Protein AF-A0A7C3UNY7-F1 (afdb_monomer)

pLDDT: mean 96.21, std 2.81, range [84.62, 98.62]

Radius of gyration: 12.13 Å; Cα contacts (8 Å, |Δi|>4): 141; chains: 1; bounding box: 28×24×29 Å

Structure (mmCIF, N/CA/C/O backbone):
data_AF-A0A7C3UNY7-F1
#
_entry.id   AF-A0A7C3UNY7-F1
#
loop_
_atom_site.group_PDB
_atom_site.id
_atom_site.type_symbol
_atom_site.label_atom_id
_atom_site.label_alt_id
_atom_site.label_comp_id
_atom_site.label_asym_id
_atom_site.label_entity_id
_atom_site.label_seq_id
_atom_site.pdbx_PDB_ins_code
_atom_site.Cartn_x
_atom_site.Cartn_y
_atom_site.Cartn_z
_atom_site.occupancy
_atom_site.B_iso_or_equiv
_atom_site.auth_seq_id
_atom_site.auth_comp_id
_atom_site.auth_asym_id
_atom_site.auth_atom_id
_atom_site.pdbx_PDB_model_num
ATOM 1 N N . MET A 1 1 ? -3.985 -8.378 9.377 1.00 87.56 1 MET A N 1
ATOM 2 C CA . MET A 1 1 ? -4.369 -7.975 8.016 1.00 87.56 1 MET A CA 1
ATOM 3 C C . MET A 1 1 ? -4.676 -9.248 7.260 1.00 87.56 1 MET A C 1
ATOM 5 O O . MET A 1 1 ? -3.830 -10.134 7.262 1.00 87.56 1 MET A O 1
ATOM 9 N N . THR A 1 2 ? -5.877 -9.371 6.717 1.00 97.00 2 THR A N 1
ATOM 10 C CA . THR A 1 2 ? -6.359 -10.543 5.974 1.00 97.00 2 THR A CA 1
ATOM 11 C C . THR A 1 2 ? -6.478 -10.221 4.487 1.00 97.00 2 THR A C 1
ATOM 13 O O . THR A 1 2 ? -6.492 -9.053 4.113 1.00 97.00 2 THR A O 1
ATOM 16 N N . ILE A 1 3 ? -6.600 -11.242 3.636 1.00 96.69 3 ILE A N 1
ATOM 17 C CA . ILE A 1 3 ? -6.820 -11.043 2.192 1.00 96.69 3 ILE A CA 1
ATOM 18 C C . ILE A 1 3 ? -8.117 -10.259 1.937 1.00 96.69 3 ILE A C 1
ATOM 20 O O . ILE A 1 3 ? -8.120 -9.362 1.102 1.00 96.69 3 ILE A O 1
ATOM 24 N N . ILE A 1 4 ? -9.171 -10.529 2.714 1.00 97.81 4 ILE A N 1
ATOM 25 C CA . ILE A 1 4 ? -10.459 -9.827 2.617 1.00 97.81 4 ILE A CA 1
ATOM 26 C C . ILE A 1 4 ? -10.280 -8.329 2.898 1.00 97.81 4 ILE A C 1
ATOM 28 O O . ILE A 1 4 ? -10.768 -7.503 2.138 1.00 97.81 4 ILE A O 1
ATOM 32 N N . GLU A 1 5 ? -9.528 -7.961 3.943 1.00 97.94 5 GLU A N 1
ATOM 33 C CA . GLU A 1 5 ? -9.243 -6.548 4.245 1.00 97.94 5 GLU A CA 1
ATOM 34 C C . GLU A 1 5 ? -8.484 -5.851 3.096 1.00 97.94 5 GLU A C 1
ATOM 36 O O . GLU A 1 5 ? -8.730 -4.679 2.816 1.00 97.94 5 GLU A O 1
ATOM 41 N N . VAL A 1 6 ? -7.564 -6.553 2.422 1.00 98.06 6 VAL A N 1
ATOM 42 C CA . VAL A 1 6 ? -6.824 -6.002 1.271 1.00 98.06 6 VAL A CA 1
ATOM 43 C C . VAL A 1 6 ? -7.739 -5.813 0.063 1.00 98.06 6 VAL A C 1
ATOM 45 O O . VAL A 1 6 ? -7.657 -4.786 -0.607 1.00 98.06 6 VAL A O 1
ATOM 48 N N . GLU A 1 7 ? -8.626 -6.771 -0.200 1.00 97.88 7 GLU A N 1
ATOM 49 C CA . GLU A 1 7 ? -9.622 -6.679 -1.268 1.00 97.88 7 GLU A CA 1
ATOM 50 C C . GLU A 1 7 ? -10.591 -5.511 -1.034 1.00 97.88 7 GLU A C 1
ATOM 52 O O . GLU A 1 7 ? -10.802 -4.699 -1.934 1.00 97.88 7 GLU A O 1
ATOM 57 N N . GLU A 1 8 ? -11.105 -5.354 0.190 1.00 97.88 8 GLU A N 1
ATOM 58 C CA . GLU A 1 8 ? -11.956 -4.219 0.577 1.00 97.88 8 GLU A CA 1
ATOM 59 C C . GLU A 1 8 ? -11.269 -2.869 0.329 1.00 97.88 8 GLU A C 1
ATOM 61 O O . GLU A 1 8 ? -11.867 -1.948 -0.242 1.00 97.88 8 GLU A O 1
ATOM 66 N N . ALA A 1 9 ? -9.995 -2.764 0.714 1.00 97.94 9 ALA A N 1
ATOM 67 C CA . ALA A 1 9 ? -9.213 -1.558 0.497 1.00 97.94 9 ALA A CA 1
ATOM 68 C C . ALA A 1 9 ? -8.974 -1.284 -0.996 1.00 97.94 9 ALA A C 1
ATOM 70 O O . ALA A 1 9 ? -9.066 -0.138 -1.423 1.00 97.94 9 ALA A O 1
ATOM 71 N N . LEU A 1 10 ? -8.699 -2.304 -1.811 1.00 97.88 10 LEU A N 1
ATOM 72 C CA . LEU A 1 10 ? -8.482 -2.122 -3.250 1.00 97.88 10 LEU A CA 1
ATOM 73 C C . LEU A 1 10 ? -9.762 -1.728 -3.994 1.00 97.88 10 LEU A C 1
ATOM 75 O O . LEU A 1 10 ? -9.712 -0.846 -4.848 1.00 97.88 10 LEU A O 1
ATOM 79 N N . LEU A 1 11 ? -10.904 -2.328 -3.649 1.00 96.94 11 LEU A N 1
ATOM 80 C CA . LEU A 1 11 ? -12.194 -2.035 -4.288 1.00 96.94 11 LEU A CA 1
ATOM 81 C C . LEU A 1 11 ? -12.696 -0.609 -4.012 1.00 96.94 11 LEU A C 1
ATOM 83 O O . LEU A 1 11 ? -13.426 -0.050 -4.826 1.00 96.94 11 LEU A O 1
ATOM 87 N N . SER A 1 12 ? -12.305 -0.019 -2.879 1.00 93.69 12 SER A N 1
ATOM 88 C CA . SER A 1 12 ? -12.642 1.360 -2.484 1.00 93.69 12 SER A CA 1
ATOM 89 C C . SER A 1 12 ? -11.475 2.344 -2.637 1.00 93.69 12 SER A C 1
ATOM 91 O O . SER A 1 12 ? -11.570 3.504 -2.227 1.00 93.69 12 SER A O 1
ATOM 93 N N . GLY A 1 13 ? -10.354 1.873 -3.183 1.00 96.62 13 GLY A N 1
ATOM 94 C CA . GLY A 1 13 ? -9.076 2.556 -3.106 1.00 96.62 13 GLY A CA 1
ATOM 95 C C . GLY A 1 13 ? -8.919 3.704 -4.097 1.00 96.62 13 GLY A C 1
ATOM 96 O O . GLY A 1 13 ? -9.544 3.753 -5.155 1.00 96.62 13 GLY A O 1
ATOM 97 N N . ARG A 1 14 ? -8.006 4.621 -3.770 1.00 97.88 14 ARG A N 1
ATOM 98 C CA . ARG A 1 14 ? -7.524 5.672 -4.673 1.00 97.88 14 ARG A CA 1
ATOM 99 C C . ARG A 1 14 ? -6.014 5.574 -4.843 1.00 97.88 14 ARG A C 1
ATOM 101 O O . ARG A 1 14 ? -5.292 5.291 -3.886 1.00 97.88 14 ARG A O 1
ATOM 108 N N . ILE A 1 15 ? -5.529 5.864 -6.044 1.00 98.19 15 ILE A N 1
ATOM 109 C CA . ILE A 1 15 ? -4.092 5.936 -6.319 1.00 98.19 15 ILE A CA 1
ATOM 110 C C . ILE A 1 15 ? -3.523 7.207 -5.669 1.00 98.19 15 ILE A C 1
ATOM 112 O O . ILE A 1 15 ? -4.047 8.300 -5.877 1.00 98.19 15 ILE A O 1
ATOM 116 N N . LEU A 1 16 ? -2.465 7.056 -4.872 1.00 97.88 16 LEU A N 1
ATOM 117 C CA . LEU A 1 16 ? -1.691 8.147 -4.272 1.00 97.88 16 LEU A CA 1
ATOM 118 C C . LEU A 1 16 ? -0.429 8.469 -5.067 1.00 97.88 16 LEU A C 1
ATOM 120 O O . LEU A 1 16 ? -0.091 9.635 -5.239 1.00 97.88 16 LEU A O 1
ATOM 124 N N . GLU A 1 17 ? 0.279 7.439 -5.526 1.00 97.62 17 GLU A N 1
ATOM 125 C CA . GLU A 1 17 ? 1.540 7.579 -6.255 1.00 97.62 17 GLU A CA 1
ATOM 126 C C . GLU A 1 17 ? 1.519 6.636 -7.458 1.00 97.62 17 GLU A C 1
ATOM 128 O O . GLU A 1 17 ? 1.076 5.492 -7.338 1.00 97.62 17 GLU A O 1
ATOM 133 N N . GLN A 1 18 ? 2.004 7.108 -8.604 1.00 97.62 18 GLN A N 1
ATOM 134 C CA . GLN A 1 18 ? 2.280 6.279 -9.776 1.00 97.62 18 GLN A CA 1
ATOM 135 C C . GLN A 1 18 ? 3.792 6.101 -9.898 1.00 97.62 18 GLN A C 1
ATOM 137 O O . GLN A 1 18 ? 4.550 7.055 -9.718 1.00 97.62 18 GLN A O 1
ATOM 142 N N . TYR A 1 19 ? 4.222 4.879 -10.182 1.00 96.56 19 TYR A N 1
ATOM 143 C CA . TYR A 1 19 ? 5.615 4.508 -10.363 1.00 96.56 19 TYR A CA 1
ATOM 144 C C . TYR A 1 19 ? 5.802 3.997 -11.789 1.00 96.56 19 TYR A C 1
ATOM 146 O O . TYR A 1 19 ? 5.192 3.000 -12.183 1.00 96.56 19 TYR A O 1
ATOM 154 N N . GLU A 1 20 ? 6.652 4.687 -12.546 1.00 95.56 20 GLU A N 1
ATOM 155 C CA . GLU A 1 20 ? 7.013 4.306 -13.911 1.00 95.56 20 GLU A CA 1
ATOM 156 C C . GLU A 1 20 ? 7.753 2.962 -13.949 1.00 95.56 20 GLU A C 1
ATOM 158 O O . GLU A 1 20 ? 8.345 2.511 -12.958 1.00 95.56 20 GLU A O 1
ATOM 163 N N . ASP A 1 21 ? 7.746 2.325 -15.120 1.00 93.56 21 ASP A N 1
ATOM 164 C CA . ASP A 1 21 ? 8.502 1.098 -15.329 1.00 93.56 21 ASP A CA 1
ATOM 165 C C . ASP A 1 21 ? 10.013 1.372 -15.319 1.00 93.56 21 ASP A C 1
ATOM 167 O O . ASP A 1 21 ? 10.580 1.978 -16.226 1.00 93.56 21 ASP A O 1
ATOM 171 N N . THR A 1 22 ? 10.683 0.866 -14.287 1.00 89.62 22 THR A N 1
ATOM 172 C CA . THR A 1 22 ? 12.147 0.919 -14.129 1.00 89.62 22 THR A CA 1
ATOM 173 C C . THR A 1 22 ? 12.816 -0.429 -14.432 1.00 89.62 22 THR A C 1
ATOM 175 O O . THR A 1 22 ? 13.898 -0.733 -13.928 1.00 89.62 22 THR A O 1
ATOM 178 N N . GLY A 1 23 ? 12.161 -1.273 -15.235 1.00 89.31 23 GLY A N 1
ATOM 179 C CA . GLY A 1 23 ? 12.536 -2.664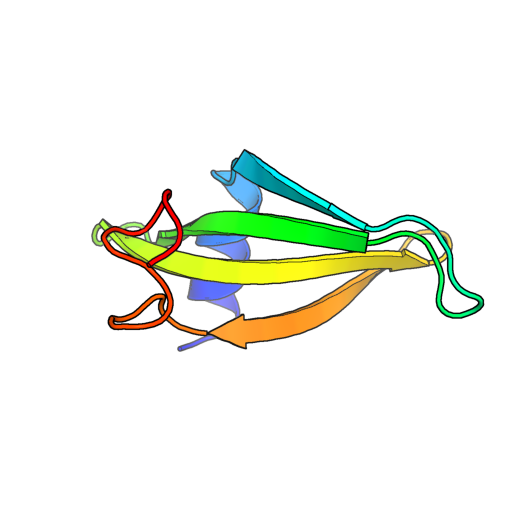 -15.508 1.00 89.31 23 GLY A CA 1
ATOM 180 C C . GLY A 1 23 ? 11.831 -3.677 -14.599 1.00 89.31 23 GLY A C 1
ATOM 181 O O . GLY A 1 23 ? 12.240 -4.837 -14.527 1.00 89.31 23 GLY A O 1
ATOM 182 N N . ARG A 1 24 ? 10.794 -3.246 -13.870 1.00 84.62 24 ARG A N 1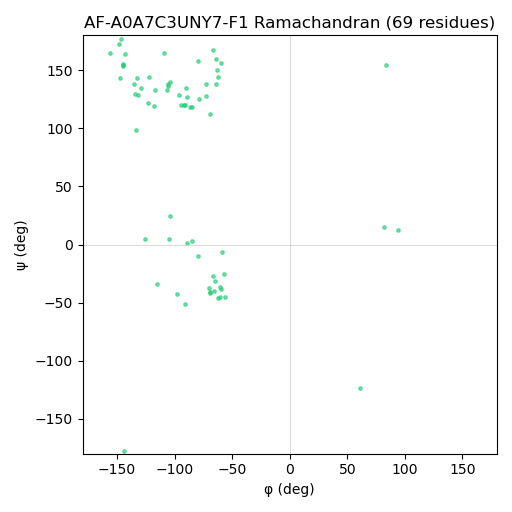
ATOM 183 C CA . ARG A 1 24 ? 9.999 -4.079 -12.945 1.00 84.62 24 ARG A CA 1
ATOM 184 C C . ARG A 1 24 ? 8.496 -4.032 -13.238 1.00 84.62 24 ARG A C 1
ATOM 186 O O . ARG A 1 24 ? 7.728 -4.652 -12.503 1.00 84.62 24 ARG A O 1
ATOM 193 N N . GLY A 1 25 ? 8.101 -3.357 -14.314 1.00 91.00 25 GLY A N 1
ATOM 194 C CA . GLY A 1 25 ? 6.722 -3.015 -14.628 1.00 91.00 25 GLY A CA 1
ATOM 195 C C . GLY A 1 25 ? 6.270 -1.741 -13.916 1.00 91.00 25 GLY A C 1
ATOM 196 O O . GLY A 1 25 ? 6.778 -1.383 -12.850 1.00 91.00 25 GLY A O 1
ATOM 197 N N . GLU A 1 26 ? 5.286 -1.072 -14.510 1.00 96.56 26 GLU A N 1
ATOM 198 C CA . GLU A 1 26 ? 4.577 0.039 -13.879 1.00 96.56 26 GLU A CA 1
ATOM 199 C C . GLU A 1 26 ? 3.841 -0.442 -12.621 1.00 96.56 26 GLU A C 1
ATOM 201 O O . GLU A 1 26 ? 3.302 -1.555 -12.555 1.00 96.56 26 GLU A O 1
ATOM 206 N N . SER A 1 27 ? 3.795 0.410 -11.604 1.00 97.56 27 SER A N 1
ATOM 207 C CA . SER A 1 27 ? 3.051 0.130 -10.377 1.00 97.56 27 SER A CA 1
ATOM 208 C C . SER A 1 27 ? 2.508 1.408 -9.758 1.00 97.56 27 SER A C 1
ATOM 210 O O . SER A 1 27 ? 2.794 2.515 -10.201 1.00 97.56 27 SER A O 1
ATOM 212 N N . CYS A 1 28 ? 1.683 1.269 -8.732 1.00 98.06 28 CYS A N 1
ATOM 213 C CA . CYS A 1 28 ? 1.127 2.399 -8.013 1.00 98.06 28 CYS A CA 1
ATOM 214 C C . CYS A 1 28 ? 0.984 2.080 -6.528 1.00 98.06 28 CYS A C 1
ATOM 216 O O . CYS A 1 28 ? 0.851 0.919 -6.130 1.00 98.06 28 CYS A O 1
ATOM 218 N N . LEU A 1 29 ? 1.019 3.128 -5.709 1.00 98.50 29 LEU A N 1
ATOM 219 C CA . LEU A 1 29 ? 0.589 3.081 -4.320 1.00 98.50 29 LEU A CA 1
ATOM 220 C C . LEU A 1 29 ? -0.888 3.462 -4.264 1.00 98.50 29 LEU A C 1
ATOM 222 O O . LEU A 1 29 ? -1.253 4.579 -4.622 1.00 98.50 29 LEU A O 1
ATOM 226 N N . VAL A 1 30 ? -1.716 2.555 -3.767 1.00 98.62 30 VAL A N 1
ATOM 227 C CA . VAL A 1 30 ? -3.138 2.766 -3.500 1.00 98.62 30 VAL A CA 1
ATOM 228 C C . VAL A 1 30 ? -3.346 2.905 -1.997 1.00 98.62 30 VAL A C 1
ATOM 230 O O . VAL A 1 30 ? -2.772 2.142 -1.217 1.00 98.62 30 VAL A O 1
ATOM 233 N N . VAL A 1 31 ? -4.193 3.850 -1.594 1.00 98.56 31 VAL A N 1
ATOM 234 C CA . VAL A 1 31 ? -4.792 3.867 -0.255 1.00 98.56 31 VAL A CA 1
ATOM 235 C C . VAL A 1 31 ? -6.253 3.474 -0.350 1.00 98.56 31 VAL A C 1
ATOM 237 O O . VAL A 1 31 ? -6.993 4.007 -1.175 1.00 98.56 31 VAL A O 1
ATOM 240 N N . GLY A 1 32 ? -6.662 2.573 0.529 1.00 98.25 32 GLY A N 1
ATOM 241 C CA . GLY A 1 32 ? -8.054 2.218 0.743 1.00 98.25 32 GLY A CA 1
ATOM 242 C C . GLY A 1 32 ? -8.325 1.920 2.207 1.00 98.25 32 GLY A C 1
ATOM 243 O O . GLY A 1 32 ? -7.436 2.037 3.056 1.00 98.25 32 GLY A O 1
ATOM 244 N N . PHE A 1 33 ? -9.563 1.539 2.500 1.00 98.00 33 PHE A N 1
ATOM 245 C CA . PHE A 1 33 ? -10.016 1.298 3.862 1.00 98.00 33 PHE A CA 1
ATOM 246 C C . PHE A 1 33 ? -10.780 -0.017 3.943 1.00 98.00 33 PHE A C 1
ATOM 248 O O . PHE A 1 33 ? -11.520 -0.374 3.027 1.00 98.00 33 PHE A O 1
ATOM 255 N N . THR A 1 34 ? -10.615 -0.732 5.053 1.00 97.81 34 THR A N 1
ATOM 256 C CA . THR A 1 34 ? -11.518 -1.844 5.382 1.00 97.81 34 THR A CA 1
ATOM 257 C C . THR A 1 34 ? -12.917 -1.304 5.671 1.00 97.81 34 THR A C 1
ATOM 259 O O . THR A 1 34 ? -13.090 -0.106 5.924 1.00 97.81 34 THR A O 1
ATOM 262 N N . LYS A 1 35 ? -13.924 -2.182 5.736 1.00 96.19 35 LYS A N 1
ATOM 263 C CA . LYS A 1 35 ? -15.278 -1.782 6.171 1.00 96.19 35 LYS A CA 1
ATOM 264 C C . LYS A 1 35 ? -15.318 -1.138 7.562 1.00 96.19 35 LYS A C 1
ATOM 266 O O . LYS A 1 35 ? -16.208 -0.343 7.840 1.00 96.19 35 LYS A O 1
ATOM 271 N N . GLU A 1 36 ? -14.348 -1.451 8.418 1.00 95.81 36 GLU A N 1
ATOM 272 C CA . GLU A 1 36 ? -14.197 -0.868 9.760 1.00 95.81 36 GLU A CA 1
ATOM 273 C C . GLU A 1 36 ? -13.435 0.472 9.755 1.00 95.81 36 GLU A C 1
ATOM 275 O O . GLU A 1 36 ? -13.170 1.043 10.810 1.00 95.81 36 GLU A O 1
ATOM 280 N N . GLY A 1 37 ? -13.058 0.992 8.582 1.00 96.44 37 GLY A N 1
ATOM 281 C CA . GLY A 1 37 ? -12.383 2.286 8.443 1.00 96.44 37 GLY A CA 1
ATOM 282 C C . GLY A 1 37 ? -10.874 2.245 8.699 1.00 96.44 37 GLY A C 1
ATOM 283 O O . GLY A 1 37 ? -10.245 3.291 8.866 1.00 96.44 37 GLY A O 1
ATOM 284 N N . LYS A 1 38 ? -10.260 1.059 8.723 1.00 97.06 38 LYS A N 1
ATOM 285 C CA . LYS A 1 38 ? -8.812 0.91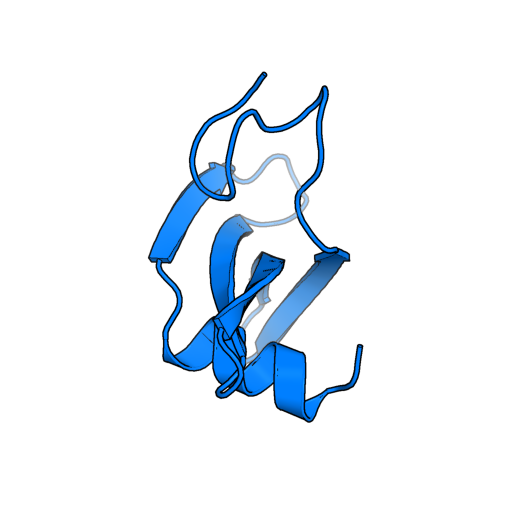8 8.911 1.00 97.06 38 LYS A CA 1
ATOM 286 C C . LYS A 1 38 ? -8.067 1.204 7.602 1.00 97.06 38 LYS A C 1
ATOM 288 O O . LYS A 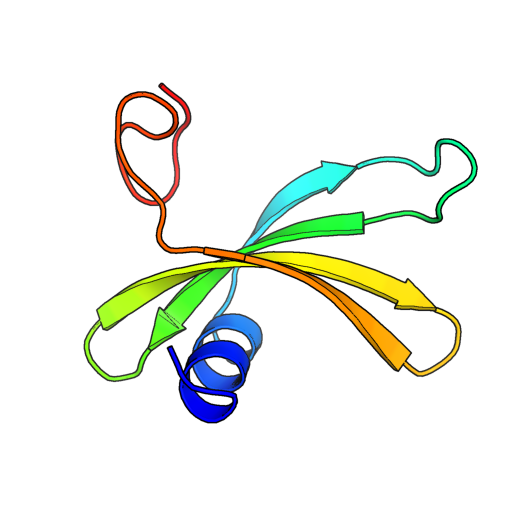1 38 ? -8.356 0.533 6.611 1.00 97.06 38 LYS A O 1
ATOM 293 N N . PRO A 1 39 ? -7.091 2.132 7.582 1.00 97.81 39 PRO A N 1
ATOM 294 C CA . PRO A 1 39 ? -6.354 2.459 6.367 1.00 97.81 39 PRO A CA 1
ATOM 295 C C . PRO A 1 39 ? -5.383 1.341 5.985 1.00 97.81 39 PRO A C 1
ATOM 297 O O . PRO A 1 39 ? -4.660 0.804 6.830 1.00 97.81 39 PRO A O 1
ATOM 300 N N . ILE A 1 40 ? -5.326 1.037 4.692 1.00 98.38 40 ILE A N 1
ATOM 301 C CA . ILE A 1 40 ? -4.392 0.078 4.106 1.00 98.38 40 ILE A CA 1
ATOM 302 C C . ILE A 1 40 ? -3.741 0.711 2.881 1.00 98.38 40 ILE A C 1
ATOM 304 O O . ILE A 1 40 ? -4.411 1.222 1.985 1.00 98.38 40 ILE A O 1
ATOM 308 N N . HIS A 1 41 ? -2.414 0.657 2.856 1.00 98.56 41 HIS A N 1
ATOM 309 C CA . HIS A 1 41 ? -1.595 0.962 1.698 1.00 98.56 41 HIS A CA 1
ATOM 310 C C . HIS A 1 41 ? -1.245 -0.318 0.959 1.00 98.56 41 HIS A C 1
ATOM 312 O O . HIS A 1 41 ? -0.711 -1.258 1.554 1.00 98.56 41 HIS A O 1
ATOM 318 N N . VAL A 1 42 ? -1.492 -0.318 -0.346 1.00 98.62 42 VAL A N 1
ATOM 319 C CA . VAL A 1 42 ? -1.162 -1.415 -1.250 1.00 98.62 42 VAL A CA 1
ATOM 320 C C . VAL A 1 42 ? -0.280 -0.870 -2.361 1.00 98.62 42 VAL A C 1
ATOM 322 O O . VAL A 1 42 ? -0.682 0.040 -3.079 1.00 98.62 42 VAL A O 1
ATOM 325 N N . VAL A 1 43 ? 0.921 -1.420 -2.516 1.00 98.31 43 VAL A N 1
ATOM 326 C CA . VAL A 1 43 ? 1.701 -1.226 -3.740 1.00 98.31 43 VAL A CA 1
ATOM 327 C C . VAL A 1 43 ? 1.350 -2.365 -4.681 1.00 98.31 43 VAL A C 1
ATOM 329 O O . VAL A 1 43 ? 1.555 -3.532 -4.335 1.00 98.31 43 VAL A O 1
ATOM 332 N N . CYS A 1 44 ? 0.818 -2.040 -5.853 1.00 97.88 44 CYS A N 1
ATOM 333 C CA . CYS A 1 44 ? 0.412 -3.031 -6.841 1.00 97.88 44 CYS A CA 1
ATOM 334 C C . CYS A 1 44 ? 0.653 -2.561 -8.275 1.00 97.88 44 CYS A C 1
ATOM 336 O O . CYS A 1 44 ? 0.691 -1.365 -8.556 1.00 97.88 44 CYS A O 1
ATOM 338 N N . GLY A 1 45 ? 0.803 -3.517 -9.186 1.00 96.69 45 GLY A N 1
ATOM 339 C CA . GLY A 1 45 ? 0.969 -3.273 -10.618 1.00 96.69 45 GLY A CA 1
ATOM 340 C C . GLY A 1 45 ? 0.261 -4.339 -11.447 1.00 96.69 45 GLY A C 1
ATOM 341 O O . GLY A 1 45 ? -0.109 -5.396 -10.930 1.00 96.69 45 GLY A O 1
ATOM 342 N N . ARG A 1 46 ? 0.056 -4.072 -12.737 1.00 93.94 46 ARG A N 1
ATOM 343 C CA . ARG A 1 46 ? -0.562 -5.031 -13.662 1.00 93.94 46 ARG A CA 1
ATOM 344 C C . ARG A 1 46 ? 0.512 -5.907 -14.302 1.00 93.94 46 ARG A C 1
ATOM 346 O O . ARG A 1 46 ? 1.513 -5.405 -14.800 1.00 93.94 46 ARG A O 1
ATOM 353 N N . ARG A 1 47 ? 0.272 -7.218 -14.362 1.00 91.00 47 ARG A N 1
ATOM 354 C CA . ARG A 1 47 ? 1.088 -8.162 -15.136 1.00 91.00 47 ARG A CA 1
ATOM 355 C C . ARG A 1 47 ? 0.188 -9.084 -15.951 1.00 91.00 47 ARG A C 1
ATOM 357 O O . ARG A 1 47 ? -0.335 -10.071 -15.437 1.00 91.00 47 ARG A O 1
ATOM 364 N N . GLY A 1 48 ? 0.008 -8.755 -17.231 1.00 90.31 48 GLY A N 1
ATOM 365 C CA . GLY A 1 48 ? -0.987 -9.418 -18.077 1.00 90.31 48 GLY A CA 1
ATOM 366 C C . GLY A 1 48 ? -2.389 -9.197 -17.511 1.00 90.31 48 GLY A C 1
ATOM 367 O O . GLY A 1 48 ? -2.772 -8.057 -17.266 1.00 90.31 48 GLY A O 1
ATOM 368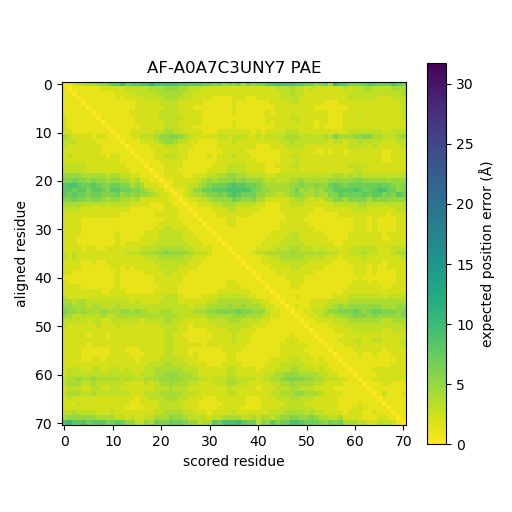 N N . GLU A 1 49 ? -3.115 -10.277 -17.237 1.00 94.62 49 GLU A N 1
ATOM 369 C CA . GLU A 1 49 ? -4.472 -10.231 -16.667 1.00 94.62 49 GLU A CA 1
ATOM 370 C C . GLU A 1 49 ? -4.496 -10.221 -15.132 1.00 94.62 49 GLU A C 1
ATOM 372 O O . GLU A 1 49 ? -5.562 -10.204 -14.522 1.00 94.62 49 GLU A O 1
ATOM 377 N N . TYR A 1 50 ? -3.326 -10.225 -14.490 1.00 94.19 50 TYR A N 1
ATOM 378 C CA . TYR A 1 50 ? -3.217 -10.287 -13.038 1.00 94.19 50 TYR A CA 1
ATOM 379 C C . TYR A 1 50 ? -2.858 -8.931 -12.435 1.00 94.19 50 TYR A C 1
ATOM 381 O O . TYR A 1 50 ? -1.979 -8.219 -12.931 1.00 94.19 50 TYR A O 1
ATOM 389 N N . LEU A 1 51 ? -3.489 -8.621 -11.302 1.00 95.06 51 LEU A N 1
ATOM 390 C CA . LEU A 1 51 ? -3.012 -7.598 -10.380 1.00 95.06 51 LEU A CA 1
ATOM 391 C C . LEU A 1 51 ? -1.970 -8.230 -9.453 1.00 95.06 51 LEU A C 1
AT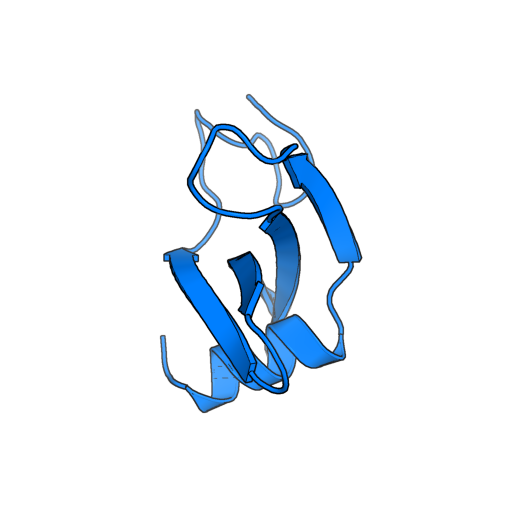OM 393 O O . LEU A 1 51 ? -2.265 -9.161 -8.705 1.00 95.06 51 LEU A O 1
ATOM 397 N N . VAL A 1 52 ? -0.744 -7.726 -9.505 1.00 96.06 52 VAL A N 1
ATOM 398 C CA . VAL A 1 52 ? 0.349 -8.174 -8.645 1.00 96.06 52 VAL A CA 1
ATOM 399 C C . VAL A 1 52 ? 0.409 -7.268 -7.428 1.00 96.06 52 VAL A C 1
ATOM 401 O O . VAL A 1 52 ? 0.633 -6.065 -7.553 1.00 96.06 52 VAL A O 1
ATOM 404 N N . ILE A 1 53 ? 0.245 -7.860 -6.248 1.00 97.31 53 ILE A N 1
ATOM 405 C CA . ILE A 1 53 ? 0.454 -7.182 -4.970 1.00 97.31 53 ILE A CA 1
ATOM 406 C C . ILE A 1 53 ? 1.934 -7.288 -4.607 1.00 97.31 53 ILE A C 1
ATOM 408 O O . ILE A 1 53 ? 2.459 -8.388 -4.444 1.00 97.31 53 ILE A O 1
ATOM 412 N N . ILE A 1 54 ? 2.607 -6.145 -4.500 1.00 96.88 54 ILE A N 1
ATOM 413 C CA . ILE A 1 54 ? 4.040 -6.062 -4.195 1.00 96.88 54 ILE A CA 1
ATOM 414 C C . ILE A 1 54 ? 4.236 -5.958 -2.681 1.00 96.88 54 ILE A C 1
ATOM 416 O O . ILE A 1 54 ? 4.979 -6.742 -2.096 1.00 96.88 54 ILE A O 1
ATOM 420 N N . THR A 1 55 ? 3.530 -5.022 -2.041 1.00 97.19 55 THR A N 1
ATOM 421 C CA . THR A 1 55 ? 3.610 -4.798 -0.591 1.00 97.19 55 THR A CA 1
ATOM 422 C C . THR A 1 55 ? 2.267 -4.324 -0.059 1.00 97.19 55 THR A C 1
ATOM 424 O O . THR A 1 55 ? 1.607 -3.507 -0.699 1.00 97.19 55 THR A O 1
ATOM 427 N N . VAL A 1 56 ? 1.903 -4.767 1.147 1.00 98.38 56 VAL A N 1
ATOM 428 C CA . VAL A 1 56 ? 0.740 -4.252 1.878 1.00 98.38 56 VAL A CA 1
ATOM 429 C C . VAL A 1 56 ? 1.131 -3.857 3.296 1.00 98.38 56 VAL A C 1
ATOM 431 O O . VAL A 1 56 ? 1.846 -4.597 3.970 1.00 98.38 56 VAL A O 1
ATOM 434 N N . TYR A 1 57 ? 0.686 -2.687 3.753 1.00 98.19 57 TYR A N 1
ATOM 435 C CA . TYR A 1 57 ? 0.979 -2.183 5.095 1.00 98.19 57 TYR A CA 1
ATOM 436 C C . TYR A 1 57 ? -0.070 -1.170 5.569 1.00 98.19 57 TYR A C 1
ATOM 438 O O . TYR A 1 57 ? -0.854 -0.649 4.783 1.00 98.19 57 TYR A O 1
ATOM 446 N N . ILE A 1 58 ? -0.090 -0.885 6.871 1.00 97.94 58 ILE A N 1
ATOM 447 C CA . ILE A 1 58 ? -0.878 0.216 7.443 1.00 97.94 58 ILE A CA 1
ATOM 448 C C . ILE A 1 58 ? 0.013 1.467 7.422 1.00 97.94 58 ILE A C 1
ATOM 450 O O . ILE A 1 58 ? 1.140 1.384 7.918 1.00 97.94 58 ILE A O 1
ATOM 454 N N . PRO A 1 59 ? -0.427 2.605 6.853 1.00 97.50 59 PRO A N 1
ATOM 455 C CA . PRO A 1 59 ? 0.374 3.824 6.860 1.00 97.50 59 PRO A CA 1
ATOM 456 C C . PRO A 1 59 ? 0.595 4.326 8.287 1.00 97.50 59 PRO A C 1
ATOM 458 O O . PRO A 1 59 ? -0.326 4.344 9.102 1.00 97.50 59 PRO A O 1
ATOM 461 N N . SER A 1 60 ? 1.819 4.761 8.581 1.00 96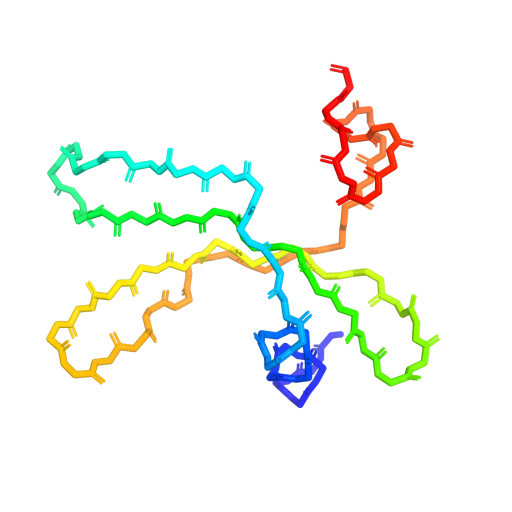.56 60 SER A N 1
ATOM 462 C CA . SER A 1 60 ? 2.180 5.300 9.889 1.00 96.56 60 SER A CA 1
ATOM 463 C C . SER A 1 60 ? 3.203 6.438 9.780 1.00 96.56 60 SER A C 1
ATOM 465 O O . SER A 1 60 ? 4.009 6.471 8.837 1.00 96.56 60 SER A O 1
ATOM 467 N N . PRO A 1 61 ? 3.239 7.345 10.771 1.00 96.31 61 PRO A N 1
ATOM 468 C CA . PRO A 1 61 ? 4.347 8.276 10.943 1.00 96.31 61 PRO A CA 1
ATOM 469 C C . PRO A 1 61 ? 5.685 7.538 11.171 1.00 96.31 61 PRO A C 1
ATOM 471 O O . PRO A 1 61 ? 5.686 6.389 11.620 1.00 96.31 61 PRO A O 1
ATOM 474 N N . PRO A 1 62 ? 6.835 8.165 10.864 1.00 95.88 62 PRO A N 1
ATOM 475 C CA . PRO A 1 62 ? 6.961 9.493 10.270 1.00 95.88 62 PRO A CA 1
ATOM 476 C C . PRO A 1 62 ? 6.731 9.485 8.758 1.00 95.88 62 PRO A C 1
ATOM 478 O O . PRO A 1 62 ? 6.636 10.545 8.173 1.00 95.88 62 PRO A O 1
ATOM 481 N N . LYS A 1 63 ? 6.642 8.316 8.110 1.00 95.81 63 LYS A N 1
ATOM 482 C CA . LYS A 1 63 ? 6.603 8.208 6.643 1.00 95.81 63 LYS A CA 1
ATOM 483 C C . LYS A 1 63 ? 5.353 8.844 6.031 1.00 95.81 63 LYS A C 1
ATOM 485 O O . LYS A 1 63 ? 5.415 9.340 4.909 1.00 95.81 63 LYS A 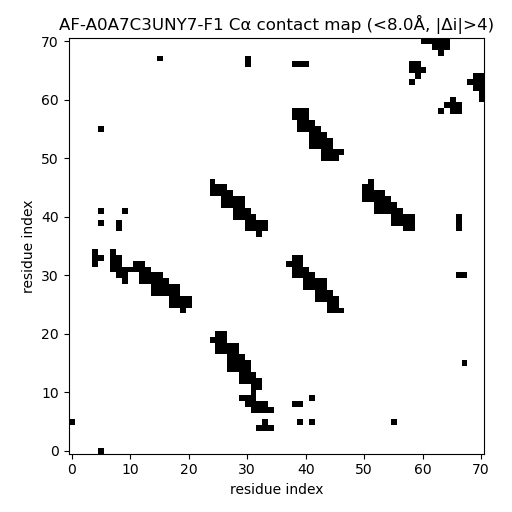O 1
ATOM 490 N N . PHE A 1 64 ? 4.243 8.809 6.762 1.00 97.56 64 PHE A N 1
ATOM 491 C CA . PHE A 1 64 ? 2.965 9.403 6.391 1.00 97.56 64 PHE A CA 1
ATOM 492 C C . PHE A 1 64 ? 2.387 10.176 7.583 1.00 97.56 64 PHE A C 1
ATOM 494 O O . PHE A 1 64 ? 2.311 9.636 8.687 1.00 97.56 64 PHE A O 1
ATOM 501 N N . LYS A 1 65 ? 1.985 11.435 7.362 1.00 97.19 65 LYS A N 1
ATOM 502 C CA . LYS A 1 65 ? 1.332 12.291 8.373 1.00 97.19 65 LYS A CA 1
ATOM 503 C C . LYS A 1 65 ? -0.085 11.810 8.677 1.00 97.19 65 LYS A C 1
ATOM 505 O O . LYS A 1 65 ? -0.544 11.853 9.812 1.00 97.19 65 LYS A O 1
ATOM 510 N N . ASN A 1 66 ? -0.768 11.354 7.636 1.00 97.12 66 ASN A N 1
ATOM 511 C CA . ASN A 1 66 ? -2.090 10.743 7.645 1.00 97.12 66 ASN A CA 1
ATOM 512 C C . ASN A 1 66 ? -2.122 9.684 6.521 1.00 97.12 66 ASN A C 1
ATOM 514 O O . ASN A 1 66 ? -1.140 9.571 5.787 1.00 97.12 66 ASN A O 1
ATOM 518 N N . PRO A 1 67 ? -3.205 8.910 6.337 1.00 97.69 67 PRO A N 1
ATOM 519 C CA . PRO A 1 67 ? -3.257 7.874 5.299 1.00 97.69 67 PRO A CA 1
ATOM 520 C C . PRO A 1 67 ? -3.047 8.358 3.855 1.00 97.69 67 PRO A C 1
ATOM 522 O O . PRO A 1 67 ? -3.004 7.546 2.947 1.00 97.69 67 PRO A O 1
ATOM 525 N N . TYR A 1 68 ? -2.964 9.660 3.606 1.00 97.62 68 TYR A N 1
ATOM 526 C CA . TYR A 1 68 ? -2.914 10.234 2.268 1.00 97.62 68 TYR A CA 1
ATOM 527 C C . TYR A 1 68 ? -1.597 10.950 1.971 1.00 97.62 68 TYR A C 1
ATOM 529 O O . TYR A 1 68 ? -1.143 10.941 0.830 1.00 97.62 68 TYR A O 1
ATOM 537 N N . GLU A 1 69 ? -0.994 11.580 2.977 1.00 96.94 69 GLU A N 1
ATOM 538 C CA . GLU A 1 69 ? 0.090 12.545 2.797 1.00 96.94 69 GLU A CA 1
ATOM 539 C C . GLU A 1 69 ? 1.389 12.072 3.448 1.00 96.94 69 GLU A C 1
ATOM 541 O O . GLU A 1 69 ? 1.416 11.667 4.614 1.00 96.94 69 GLU A O 1
ATOM 546 N N . ARG A 1 70 ? 2.491 12.169 2.697 1.00 95.25 70 ARG A N 1
ATOM 547 C CA . ARG A 1 70 ? 3.837 11.837 3.176 1.00 95.25 70 ARG A CA 1
ATOM 548 C C . ARG A 1 70 ? 4.278 12.756 4.327 1.00 95.25 70 ARG A C 1
ATOM 550 O O . ARG A 1 70 ? 3.874 13.921 4.427 1.00 95.25 70 ARG A O 1
ATOM 557 N N . GLY A 1 71 ? 5.112 12.183 5.192 1.00 91.44 71 GLY A N 1
ATOM 558 C C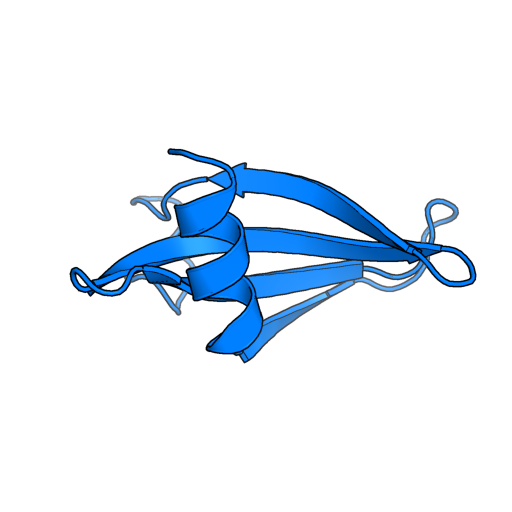A . GLY A 1 71 ? 5.884 12.853 6.244 1.00 91.44 71 GLY A CA 1
ATOM 559 C C . GLY A 1 71 ? 6.753 13.975 5.739 1.00 91.44 71 GLY A C 1
ATOM 560 O O . GLY A 1 71 ? 7.420 13.748 4.711 1.00 91.44 71 GLY A O 1
#

Mean predicted aligned error: 2.42 Å

Secondary structure (DSSP, 8-state):
--HHHHHHHHHT-EEEEEE--SSS--EEEEEEE-TT--EEEEEEEEETTEEEEEEEE---TTTBSSSSSB-

Foldseek 3Di:
DDPLQVVQFVVAKDFQAWDPCPPPATWTWIWGGGPVRFIKIWIWHDDPPDIDTDDIDGDDPPQAPDSRHGD

Solvent-accessible surface area (backbone atoms only — not comparable to full-atom values): 4131 Å² total; per-residue (Å²): 141,52,72,67,46,52,50,42,9,60,79,67,38,47,78,75,43,81,42,75,62,84,88,78,52,45,33,30,37,30,35,18,34,28,96,87,66,49,59,36,36,37,33,36,28,70,58,88,96,40,80,44,80,75,48,76,48,65,71,46,72,71,67,18,76,48,82,83,43,71,86

Nearest PDB structures (foldseek):
  4hz9-assembly1_B  TM=4.530E-01  e=4.653E-01  Ralstonia pickettii 12D
  6dkq-assembly1_A  TM=6.240E-01  e=5.067E+00  Streptococcus pyogenes
  8dov-assembly1_J  TM=6.017E-01  e=4.036E+00  Streptococcus pyogenes
  7cud-assembly1_A  TM=5.680E-01  e=3.602E+00  Streptococcus pyogenes
  2wwp-assembly2_B  TM=4.285E-01  e=4.036E+00  Homo sapiens

Sequence (71 aa):
MTIIEVEEALLSGRILEQYEDTGRGESCLVVGFTKEGKPIHVVCGRRGEYLVIITVYIPSPPKFKNPYERG